Protein AF-A0A1H9CPF5-F1 (afdb_monomer_lite)

pLDDT: mean 81.76, std 15.47, range [38.19, 97.44]

Foldseek 3Di:
DFDDDDDPDPPDDDDDDDFDKDFDWDADPVGDTDWDQDPRPRDIDGHIDRDPPCPPVPD

Structure (mmCIF, N/CA/C/O backbone):
data_AF-A0A1H9CPF5-F1
#
_entry.id   AF-A0A1H9CPF5-F1
#
loop_
_atom_site.group_PDB
_atom_site.id
_atom_site.type_symbol
_atom_site.label_atom_id
_atom_site.label_alt_id
_atom_site.label_comp_id
_atom_site.label_asym_id
_atom_site.label_entity_id
_atom_site.label_seq_id
_atom_site.pdbx_PDB_ins_code
_atom_site.Cartn_x
_atom_site.Cartn_y
_atom_site.Cartn_z
_atom_site.occupancy
_atom_site.B_iso_or_equiv
_atom_site.auth_seq_id
_atom_site.auth_comp_id
_atom_site.auth_asym_id
_atom_site.auth_atom_id
_atom_site.pdbx_PDB_model_num
ATOM 1 N N . MET A 1 1 ? 21.784 -6.423 -4.589 1.00 57.50 1 MET A N 1
ATOM 2 C CA . MET A 1 1 ? 21.026 -5.416 -5.359 1.00 57.50 1 MET A CA 1
ATOM 3 C C . MET A 1 1 ? 19.585 -5.475 -4.872 1.00 57.50 1 MET A C 1
ATOM 5 O O . MET A 1 1 ? 19.011 -6.557 -4.889 1.00 57.50 1 MET A O 1
ATOM 9 N N . GLY A 1 2 ? 19.084 -4.394 -4.268 1.00 69.81 2 GLY A N 1
ATOM 10 C CA . GLY A 1 2 ? 17.762 -4.361 -3.628 1.00 69.81 2 GLY A CA 1
ATOM 11 C C . GLY A 1 2 ? 16.623 -4.228 -4.639 1.00 69.81 2 GLY A C 1
ATOM 12 O O . GLY A 1 2 ? 16.857 -3.954 -5.813 1.00 69.81 2 GLY A O 1
ATOM 13 N N . ARG A 1 3 ? 15.385 -4.432 -4.185 1.00 78.75 3 ARG A N 1
ATOM 14 C CA . ARG A 1 3 ? 14.183 -4.160 -4.982 1.00 78.75 3 ARG A CA 1
ATOM 15 C C . ARG A 1 3 ? 14.017 -2.643 -5.146 1.00 78.75 3 ARG A C 1
ATOM 17 O O . ARG A 1 3 ? 13.911 -1.948 -4.141 1.00 78.75 3 ARG A O 1
ATOM 24 N N . THR A 1 4 ? 13.943 -2.161 -6.385 1.00 85.88 4 THR A N 1
ATOM 25 C CA . THR A 1 4 ? 13.587 -0.767 -6.702 1.00 85.88 4 THR A CA 1
ATOM 26 C C . THR A 1 4 ? 12.088 -0.665 -6.943 1.00 85.88 4 THR A C 1
ATOM 28 O O . THR A 1 4 ? 11.508 -1.495 -7.645 1.00 85.88 4 THR A O 1
ATOM 31 N N . GLU A 1 5 ? 11.457 0.338 -6.344 1.00 86.00 5 GLU A N 1
ATOM 32 C CA . GLU A 1 5 ? 10.053 0.669 -6.570 1.00 86.00 5 GLU A CA 1
ATOM 33 C C . GLU A 1 5 ? 9.989 1.983 -7.339 1.00 86.00 5 GLU A C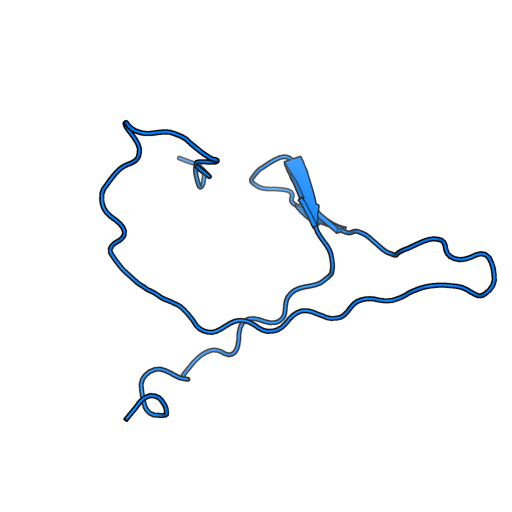 1
ATOM 35 O O . GLU A 1 5 ? 10.664 2.940 -6.973 1.00 86.00 5 GLU A O 1
ATOM 40 N N . TYR A 1 6 ? 9.191 2.007 -8.402 1.00 89.00 6 TYR A N 1
ATOM 41 C CA . TYR A 1 6 ? 8.974 3.184 -9.235 1.00 89.00 6 TYR A CA 1
ATOM 42 C C . TYR A 1 6 ? 7.579 3.734 -8.939 1.00 89.00 6 TYR A C 1
ATOM 44 O O . TYR A 1 6 ? 6.614 2.968 -8.890 1.00 89.00 6 TYR A O 1
ATOM 52 N N . TYR A 1 7 ? 7.465 5.044 -8.725 1.00 88.62 7 TYR A N 1
ATOM 53 C CA . TYR A 1 7 ? 6.197 5.717 -8.447 1.00 88.62 7 TYR A CA 1
ATOM 54 C C . TYR A 1 7 ? 6.045 6.913 -9.381 1.00 88.62 7 TYR A C 1
ATOM 56 O O . TYR A 1 7 ? 6.849 7.836 -9.313 1.00 88.62 7 TYR A O 1
ATOM 64 N N . HIS A 1 8 ? 5.035 6.871 -10.257 1.00 90.25 8 HIS A N 1
ATOM 65 C CA . HIS A 1 8 ? 4.791 7.883 -11.301 1.00 90.25 8 HIS A CA 1
ATOM 66 C C . HIS A 1 8 ? 6.023 8.231 -12.149 1.00 90.25 8 HIS A C 1
ATOM 68 O O . HIS A 1 8 ? 6.155 9.355 -12.622 1.00 90.25 8 HIS A O 1
ATOM 74 N N . ASP A 1 9 ? 6.922 7.267 -12.336 1.00 94.12 9 ASP A N 1
ATOM 75 C CA . ASP A 1 9 ? 8.139 7.445 -13.120 1.00 94.12 9 ASP A CA 1
ATOM 76 C C . ASP A 1 9 ? 7.882 6.998 -14.572 1.00 94.12 9 ASP A C 1
ATOM 78 O O . ASP A 1 9 ? 7.613 5.811 -14.796 1.00 94.12 9 ASP A O 1
ATOM 82 N N . PRO A 1 10 ? 7.914 7.917 -15.556 1.00 93.38 10 PRO A N 1
ATOM 83 C CA . PRO A 1 10 ? 7.706 7.578 -16.961 1.00 93.38 10 PRO A CA 1
ATOM 84 C C . PRO A 1 10 ? 8.849 6.742 -17.555 1.00 93.38 10 PRO A C 1
ATOM 86 O O . PRO A 1 10 ? 8.617 6.023 -18.526 1.00 93.38 10 PRO A O 1
ATOM 89 N N . ASP A 1 11 ? 10.044 6.785 -16.961 1.00 95.38 11 ASP A N 1
ATOM 90 C CA . ASP A 1 11 ? 11.223 6.033 -17.400 1.00 95.38 11 ASP A CA 1
ATOM 91 C C . ASP A 1 11 ? 11.329 4.663 -16.699 1.00 95.38 11 ASP A C 1
ATOM 93 O O . ASP A 1 11 ? 12.316 3.933 -16.855 1.00 95.38 11 ASP A O 1
ATOM 97 N N . ALA A 1 12 ? 10.300 4.275 -15.932 1.00 93.56 12 ALA A N 1
ATOM 98 C CA . ALA A 1 12 ? 10.260 2.993 -15.247 1.00 93.56 12 ALA A CA 1
ATOM 99 C C . ALA A 1 12 ? 10.362 1.811 -16.237 1.00 93.56 12 ALA A C 1
ATOM 101 O O . ALA A 1 12 ? 9.714 1.803 -17.291 1.00 93.56 12 ALA A O 1
ATOM 102 N N . PRO A 1 13 ? 11.107 0.744 -15.891 1.00 92.56 13 PRO A N 1
ATOM 103 C CA . PRO A 1 13 ? 11.160 -0.465 -16.699 1.00 92.56 13 PRO A CA 1
ATOM 104 C C . PRO A 1 13 ? 9.771 -1.068 -16.929 1.00 92.56 13 PRO 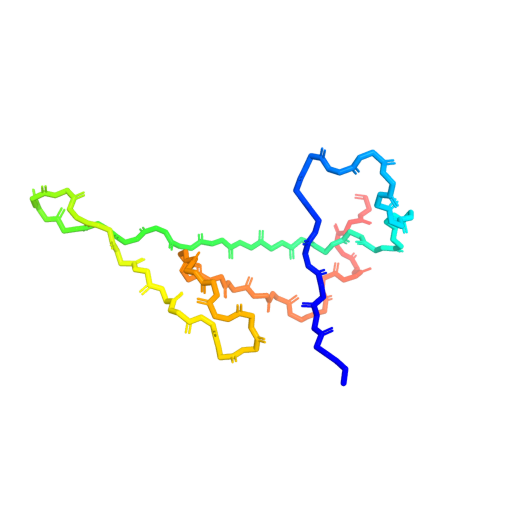A C 1
ATOM 106 O O . PRO A 1 13 ? 8.905 -1.051 -16.051 1.00 92.56 13 PRO A O 1
ATOM 109 N N . LYS A 1 14 ? 9.581 -1.701 -18.090 1.00 91.38 14 LYS A N 1
ATOM 110 C CA . LYS A 1 14 ? 8.333 -2.402 -18.416 1.00 91.38 14 LYS A CA 1
ATOM 111 C C . LYS A 1 14 ? 8.013 -3.476 -17.367 1.00 91.38 14 LYS A C 1
ATOM 113 O O . LYS A 1 14 ? 8.825 -4.367 -17.112 1.00 91.38 14 LYS A O 1
ATOM 118 N N . ALA A 1 15 ? 6.797 -3.437 -16.817 1.00 88.38 15 ALA A N 1
ATOM 119 C CA . ALA A 1 15 ? 6.310 -4.448 -15.881 1.00 88.38 15 ALA A CA 1
ATOM 120 C C . ALA A 1 15 ? 6.331 -5.854 -16.512 1.00 88.38 15 ALA A C 1
ATOM 122 O O . ALA A 1 15 ? 5.855 -6.053 -17.631 1.00 88.38 15 ALA A O 1
ATOM 123 N N . ASN A 1 16 ? 6.876 -6.834 -15.787 1.00 88.25 16 ASN A N 1
ATOM 124 C CA . ASN A 1 16 ? 7.079 -8.199 -16.288 1.00 88.25 16 ASN A CA 1
ATOM 125 C C . ASN A 1 16 ? 6.136 -9.242 -15.665 1.00 88.25 16 ASN A C 1
ATOM 127 O O . ASN A 1 16 ? 5.966 -10.319 -16.225 1.00 88.25 16 ASN A O 1
ATOM 131 N N . THR A 1 17 ? 5.548 -8.954 -14.502 1.00 83.81 17 THR A N 1
ATOM 132 C CA . THR A 1 17 ? 4.684 -9.873 -13.749 1.00 83.81 17 THR A CA 1
ATOM 133 C C . THR A 1 17 ? 3.664 -9.069 -12.951 1.00 83.81 17 THR A C 1
ATOM 135 O O . THR A 1 17 ? 4.038 -8.138 -12.241 1.00 83.81 17 THR A O 1
ATOM 138 N N . LEU A 1 18 ? 2.393 -9.470 -13.002 1.00 84.25 18 LEU A N 1
ATOM 139 C CA . LEU A 1 18 ? 1.361 -8.995 -12.082 1.00 84.25 18 LEU A CA 1
ATOM 140 C C . LEU A 1 18 ? 1.074 -10.093 -11.056 1.00 84.25 18 LEU A C 1
ATOM 142 O O . LEU A 1 18 ? 0.705 -11.208 -11.419 1.00 84.25 18 LEU A O 1
ATOM 146 N N . ILE A 1 19 ? 1.279 -9.793 -9.775 1.00 81.19 19 ILE A N 1
ATOM 147 C CA . ILE A 1 19 ? 1.071 -10.749 -8.683 1.00 81.19 19 ILE A CA 1
ATOM 148 C C . ILE A 1 19 ? -0.138 -10.282 -7.871 1.00 81.19 19 ILE A C 1
ATOM 150 O O . ILE A 1 19 ? -0.068 -9.196 -7.296 1.00 81.19 19 ILE A O 1
ATOM 154 N N . PRO A 1 20 ? -1.208 -11.091 -7.765 1.00 83.00 20 PRO A N 1
ATOM 155 C CA . PRO A 1 20 ? -2.288 -10.815 -6.831 1.00 83.00 20 PRO A CA 1
ATOM 156 C C . PRO A 1 20 ? -1.751 -10.764 -5.400 1.00 83.00 20 PRO A C 1
ATOM 158 O O . PRO A 1 20 ? -1.040 -11.670 -4.952 1.00 83.00 20 PRO A O 1
ATOM 161 N N . ALA A 1 21 ? -2.096 -9.702 -4.685 1.00 82.50 21 ALA A N 1
ATOM 162 C CA . ALA A 1 21 ? -1.753 -9.511 -3.287 1.00 82.50 21 ALA A CA 1
ATOM 163 C C . ALA A 1 21 ? -2.986 -9.019 -2.530 1.00 82.50 21 ALA A C 1
ATOM 165 O O . ALA A 1 21 ? -3.846 -8.353 -3.104 1.00 82.50 21 ALA A O 1
ATOM 166 N N . SER A 1 22 ? -3.052 -9.355 -1.245 1.00 84.75 22 SER A N 1
ATOM 167 C CA . SER A 1 22 ? -4.048 -8.814 -0.326 1.00 84.75 22 SER A CA 1
ATOM 168 C C . SER A 1 22 ? -3.334 -8.155 0.842 1.00 84.75 22 SER A C 1
ATOM 170 O O . SER A 1 22 ? -2.304 -8.647 1.311 1.00 84.75 22 SER A O 1
ATOM 172 N N . ASN A 1 23 ? -3.901 -7.065 1.341 1.00 87.00 23 ASN A N 1
ATOM 173 C CA . ASN A 1 23 ? -3.394 -6.353 2.506 1.00 87.00 23 ASN A CA 1
ATOM 174 C C . ASN A 1 23 ? -4.440 -6.356 3.620 1.00 87.00 23 ASN A C 1
ATOM 176 O O . ASN A 1 23 ? -5.633 -6.498 3.356 1.00 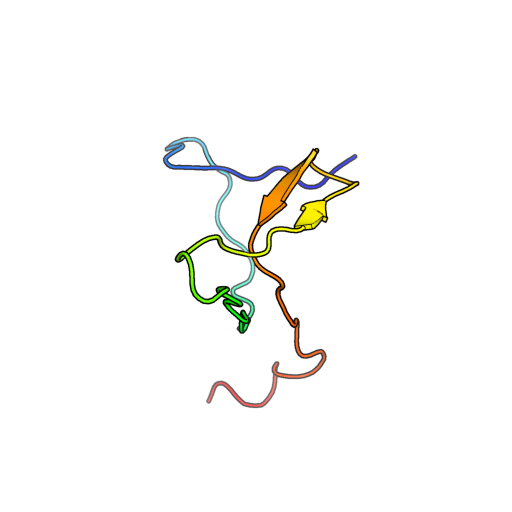87.00 23 ASN A O 1
ATOM 180 N N . LEU A 1 24 ? -3.977 -6.195 4.858 1.00 88.94 24 LEU A N 1
ATOM 181 C CA . LEU A 1 24 ? -4.829 -5.967 6.018 1.00 88.94 24 LEU A CA 1
ATOM 182 C C . LEU A 1 24 ? -4.553 -4.563 6.555 1.00 88.94 24 LEU A C 1
ATOM 184 O O . LEU A 1 24 ? -3.406 -4.224 6.855 1.00 88.94 24 LEU A O 1
ATOM 188 N N . LEU A 1 25 ? -5.609 -3.764 6.680 1.00 91.62 25 LEU A N 1
ATOM 189 C CA . LEU A 1 25 ? -5.573 -2.493 7.388 1.00 91.62 25 LEU A CA 1
ATOM 190 C C . LEU A 1 25 ? -6.052 -2.737 8.818 1.00 91.62 25 LEU A C 1
ATOM 192 O O . LEU A 1 25 ? -7.169 -3.204 9.021 1.00 91.62 25 LEU A O 1
ATOM 196 N N . VAL A 1 26 ? -5.202 -2.431 9.792 1.00 92.69 26 VAL A N 1
ATOM 197 C CA . VAL A 1 26 ? -5.560 -2.463 11.213 1.00 92.69 26 VAL A CA 1
ATOM 198 C C . VAL A 1 26 ? -5.576 -1.027 11.702 1.00 92.69 26 VAL A C 1
ATOM 200 O O . VAL A 1 26 ? -4.575 -0.327 11.534 1.00 92.69 26 VAL A O 1
ATOM 203 N N . ALA A 1 27 ? -6.703 -0.616 12.277 1.00 95.69 27 ALA A N 1
ATOM 204 C CA . ALA A 1 27 ? -6.878 0.683 12.904 1.00 95.69 27 ALA A CA 1
ATOM 205 C C . ALA A 1 27 ? -7.281 0.503 14.373 1.00 95.69 27 ALA A C 1
ATOM 207 O O . ALA A 1 27 ? -7.992 -0.453 14.697 1.00 95.69 27 ALA A O 1
ATOM 208 N N . ASP A 1 28 ? -6.815 1.390 15.248 1.00 95.38 28 ASP A N 1
ATOM 209 C CA . ASP A 1 28 ? -7.304 1.475 16.626 1.00 95.38 28 ASP A CA 1
ATOM 210 C C . ASP A 1 28 ? -8.553 2.371 16.737 1.00 95.38 28 ASP A C 1
ATOM 212 O O . ASP A 1 28 ? -9.078 2.870 15.739 1.00 95.38 28 ASP A O 1
ATOM 216 N N . ALA A 1 29 ? -9.065 2.535 17.960 1.00 97.12 29 ALA A N 1
ATOM 217 C CA . ALA A 1 29 ? -10.271 3.321 18.226 1.00 97.12 29 ALA A CA 1
ATOM 218 C C . ALA A 1 29 ? -10.082 4.831 17.993 1.00 97.12 29 ALA A C 1
ATOM 220 O O . ALA A 1 29 ? -11.062 5.525 17.725 1.00 97.12 29 ALA A O 1
ATOM 221 N N . ASP A 1 30 ? -8.841 5.318 18.054 1.00 97.44 30 ASP A N 1
ATOM 222 C CA . ASP A 1 30 ? -8.484 6.719 17.816 1.00 97.44 30 ASP A CA 1
ATOM 223 C C . ASP A 1 30 ? -8.196 6.993 16.326 1.00 97.44 30 ASP A C 1
ATOM 225 O O . ASP A 1 30 ? -7.944 8.131 15.923 1.00 97.44 30 ASP A O 1
ATOM 229 N N . GLY A 1 31 ? -8.264 5.956 15.483 1.00 95.38 31 GLY A N 1
ATOM 230 C CA . GLY A 1 31 ? -8.073 6.035 14.038 1.00 95.38 31 GLY A CA 1
ATOM 231 C C . GLY A 1 31 ? -6.614 5.938 13.587 1.00 95.38 31 GLY A C 1
ATOM 232 O O . GLY A 1 31 ? -6.337 6.151 12.402 1.00 95.38 31 GLY A O 1
ATOM 233 N N . ALA A 1 32 ? -5.673 5.606 14.475 1.00 95.62 32 ALA A N 1
ATOM 234 C CA . ALA A 1 32 ? -4.295 5.349 14.075 1.00 95.62 32 ALA A CA 1
ATOM 235 C C . ALA A 1 32 ? -4.185 3.995 13.364 1.00 95.62 32 ALA A C 1
ATOM 237 O O . ALA A 1 32 ? -4.889 3.042 13.695 1.00 95.62 32 ALA A O 1
ATOM 238 N N . ILE A 1 33 ? -3.285 3.900 12.381 1.00 94.62 33 ILE A N 1
ATOM 239 C CA . ILE A 1 33 ? -3.113 2.700 11.553 1.00 94.62 33 ILE A CA 1
ATOM 240 C C . ILE A 1 33 ? -1.776 2.008 11.817 1.00 94.62 33 ILE A C 1
ATOM 242 O O . ILE A 1 33 ? -0.732 2.652 11.943 1.00 94.62 33 ILE A O 1
ATOM 246 N N . LEU A 1 34 ? -1.791 0.675 11.844 1.00 93.56 34 LEU A N 1
ATOM 247 C CA . LEU A 1 34 ? -0.574 -0.119 11.992 1.00 93.56 34 LEU A CA 1
ATOM 248 C C . LEU A 1 34 ? 0.188 -0.202 10.664 1.00 93.56 34 LEU A C 1
ATOM 250 O O . LEU A 1 34 ? -0.328 -0.696 9.658 1.00 93.56 34 LEU A O 1
ATOM 254 N N . LEU A 1 35 ? 1.456 0.209 10.686 1.00 94.12 35 LEU A N 1
ATOM 255 C CA . LEU A 1 35 ? 2.373 0.121 9.551 1.00 94.12 35 LEU A CA 1
ATOM 256 C C . LEU A 1 35 ? 3.612 -0.709 9.903 1.00 94.12 35 LEU A C 1
ATOM 258 O O . LEU A 1 35 ? 4.130 -0.652 11.017 1.00 94.12 35 LEU A O 1
ATOM 262 N N . GLN A 1 36 ? 4.131 -1.441 8.919 1.00 92.06 36 GLN A N 1
ATOM 263 C CA . GLN A 1 36 ? 5.407 -2.147 8.998 1.00 92.06 36 GLN A CA 1
ATOM 264 C C . GLN A 1 36 ? 6.469 -1.408 8.181 1.00 92.06 36 GLN A C 1
ATOM 266 O O . GLN A 1 36 ? 6.253 -1.096 7.008 1.00 92.06 36 GLN A O 1
ATOM 271 N N . ARG A 1 37 ? 7.661 -1.216 8.763 1.00 92.00 37 ARG A N 1
ATOM 272 C CA . ARG A 1 37 ? 8.844 -0.757 8.026 1.00 92.00 37 ARG A CA 1
ATOM 273 C C . ARG A 1 37 ? 9.583 -1.935 7.407 1.00 92.00 37 ARG A C 1
ATOM 275 O O . ARG A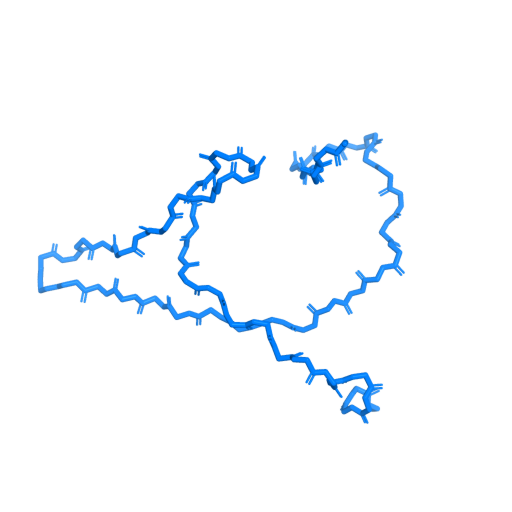 1 37 ? 10.037 -2.850 8.100 1.00 92.00 37 ARG A O 1
ATOM 282 N N . ARG A 1 38 ? 9.715 -1.921 6.087 1.00 87.69 38 ARG A N 1
ATOM 283 C CA . ARG A 1 38 ? 10.416 -2.959 5.336 1.00 87.69 38 ARG A CA 1
ATOM 284 C C . ARG A 1 38 ? 11.928 -2.788 5.457 1.00 87.69 38 ARG A C 1
ATOM 286 O O . ARG A 1 38 ? 12.441 -1.683 5.317 1.00 87.69 38 ARG A O 1
ATOM 293 N N . ARG A 1 39 ? 12.654 -3.883 5.703 1.00 87.06 39 ARG A N 1
ATOM 294 C CA . ARG A 1 39 ? 14.120 -3.843 5.890 1.00 87.06 39 ARG A CA 1
ATOM 295 C C . ARG A 1 39 ? 14.888 -3.624 4.588 1.00 87.06 39 ARG A C 1
ATOM 297 O O . ARG A 1 39 ? 15.991 -3.101 4.628 1.00 87.06 39 ARG A O 1
ATOM 304 N N . ASP A 1 40 ? 14.327 -4.058 3.464 1.00 85.44 40 ASP A N 1
ATOM 305 C CA . ASP A 1 40 ? 14.972 -4.022 2.151 1.00 85.44 40 ASP A CA 1
ATOM 306 C C . ASP A 1 40 ? 14.908 -2.637 1.500 1.00 85.44 40 ASP A C 1
ATOM 308 O O . ASP A 1 40 ? 15.885 -2.210 0.894 1.00 85.44 40 ASP A O 1
ATOM 312 N N . THR A 1 41 ? 13.776 -1.941 1.635 1.00 84.69 41 THR A N 1
ATOM 313 C CA . THR A 1 41 ? 13.560 -0.622 1.015 1.00 84.69 41 THR A CA 1
ATOM 314 C C . THR A 1 41 ? 13.472 0.526 2.019 1.00 84.69 41 THR A C 1
ATOM 316 O O . THR A 1 41 ? 13.492 1.682 1.618 1.00 84.69 41 THR A O 1
ATOM 319 N N . GLY A 1 42 ? 13.333 0.244 3.318 1.00 88.81 42 GLY A N 1
ATOM 320 C CA . GLY A 1 42 ? 13.121 1.263 4.353 1.00 88.81 42 GLY A CA 1
ATOM 321 C C . GLY A 1 42 ? 11.720 1.886 4.358 1.00 88.81 42 GLY A C 1
ATOM 322 O O . GLY A 1 42 ? 11.424 2.660 5.272 1.00 88.81 42 GLY A O 1
ATOM 323 N N . GLN A 1 43 ? 10.874 1.519 3.390 1.00 87.44 43 GLN A N 1
ATOM 324 C CA . GLN A 1 43 ? 9.529 2.053 3.198 1.00 87.44 43 GLN A CA 1
ATOM 325 C C . GLN A 1 43 ? 8.541 1.499 4.224 1.00 87.44 43 GLN A C 1
ATOM 327 O O . GLN A 1 43 ? 8.674 0.367 4.702 1.00 87.44 43 GLN A O 1
ATOM 332 N N . TRP A 1 44 ? 7.520 2.297 4.522 1.00 90.38 44 TRP A N 1
ATOM 333 C CA . TRP A 1 44 ? 6.396 1.913 5.368 1.00 90.38 44 TRP A CA 1
ATOM 334 C C . TRP A 1 44 ? 5.226 1.428 4.517 1.00 90.38 44 TRP A C 1
ATOM 336 O O . TRP A 1 44 ? 4.905 2.034 3.498 1.00 90.38 44 TRP A O 1
ATOM 346 N N . ALA A 1 45 ? 4.587 0.339 4.937 1.00 88.75 45 ALA A N 1
ATOM 347 C CA . ALA A 1 45 ? 3.389 -0.182 4.288 1.00 88.75 45 ALA A CA 1
ATOM 348 C C . ALA A 1 45 ? 2.474 -0.888 5.305 1.00 88.75 45 ALA A C 1
ATOM 350 O O . ALA A 1 45 ? 2.977 -1.432 6.294 1.00 88.75 45 ALA A O 1
ATOM 351 N N . PRO A 1 46 ? 1.151 -0.942 5.062 1.00 90.06 46 PRO A N 1
ATOM 352 C CA . PRO A 1 46 ? 0.267 -1.864 5.767 1.00 90.06 46 PRO A CA 1
ATOM 353 C C . PRO A 1 46 ? 0.711 -3.312 5.539 1.00 90.06 46 PRO A C 1
ATOM 355 O O . PRO A 1 46 ? 1.285 -3.634 4.492 1.00 90.06 46 PRO A O 1
ATOM 358 N N . GLY A 1 47 ? 0.413 -4.199 6.489 1.00 81.56 47 GLY A N 1
ATOM 359 C CA . GLY A 1 47 ? 0.736 -5.619 6.363 1.00 81.56 47 GLY A CA 1
ATOM 360 C C . GLY A 1 47 ? 0.184 -6.206 5.059 1.00 81.56 47 GLY A C 1
ATOM 361 O O . GLY A 1 47 ? -0.993 -6.034 4.737 1.00 81.56 47 GLY A O 1
ATOM 362 N N . THR A 1 48 ? 1.041 -6.887 4.295 1.00 73.38 48 THR A N 1
ATOM 363 C CA . THR A 1 48 ? 0.670 -7.542 3.034 1.00 73.38 48 THR A CA 1
ATOM 364 C C . THR A 1 48 ? 0.875 -9.046 3.150 1.00 73.38 48 THR A C 1
ATOM 366 O O . THR A 1 48 ? 1.927 -9.508 3.599 1.00 73.38 48 THR A O 1
ATOM 369 N N . LEU A 1 49 ? -0.127 -9.822 2.738 1.00 70.44 49 LEU A N 1
ATOM 370 C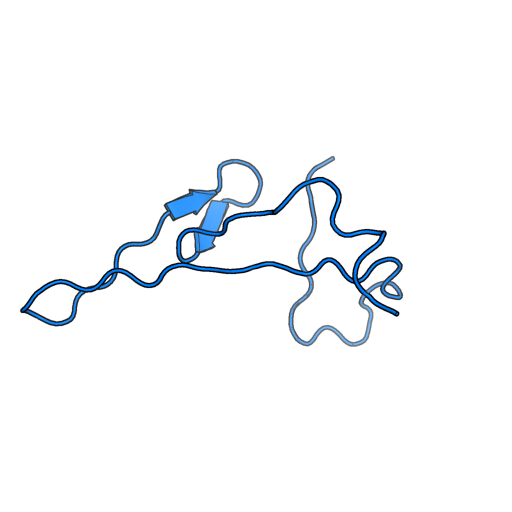 CA . LEU A 1 49 ? -0.012 -11.262 2.583 1.00 70.44 49 LEU A CA 1
ATOM 371 C C . LEU A 1 49 ? 0.162 -11.566 1.098 1.00 70.44 49 LEU A C 1
ATOM 373 O O . LEU A 1 49 ? -0.736 -11.361 0.279 1.00 70.44 49 LEU A O 1
ATOM 377 N N . ARG A 1 50 ? 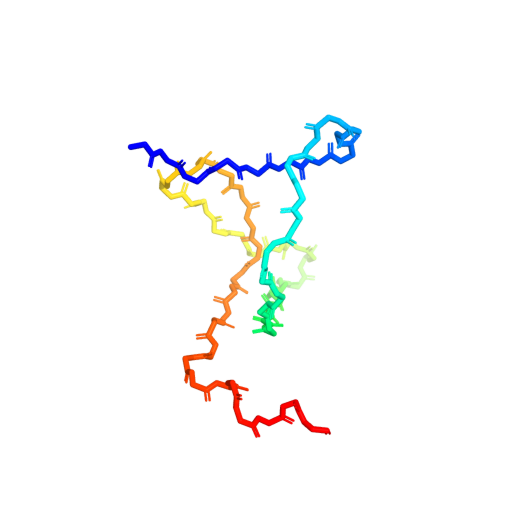1.321 -12.125 0.754 1.00 66.44 50 ARG A N 1
ATOM 378 C CA . ARG A 1 50 ? 1.529 -12.716 -0.564 1.00 66.44 50 ARG A CA 1
ATOM 379 C C . ARG A 1 50 ? 1.142 -14.188 -0.516 1.00 66.44 50 ARG A C 1
ATOM 381 O O . ARG A 1 50 ? 1.852 -14.994 0.082 1.00 66.44 50 ARG A O 1
ATOM 388 N N . VAL A 1 51 ? 0.070 -14.555 -1.208 1.00 59.72 51 VAL A N 1
ATOM 389 C CA . VAL A 1 51 ? -0.287 -15.966 -1.388 1.00 59.72 51 VAL A CA 1
ATOM 390 C C . VAL A 1 51 ? 0.666 -16.585 -2.415 1.00 59.72 51 VAL A C 1
ATOM 392 O O . VAL A 1 51 ? 0.692 -16.207 -3.589 1.00 59.72 51 VAL A O 1
ATOM 395 N N . ARG A 1 52 ? 1.497 -17.536 -1.982 1.00 60.41 52 ARG A N 1
ATOM 396 C CA . ARG A 1 52 ? 2.324 -18.346 -2.889 1.00 60.41 52 ARG A CA 1
ATOM 397 C C . ARG A 1 52 ? 1.430 -19.369 -3.601 1.00 60.41 52 ARG A C 1
ATOM 399 O O . ARG A 1 52 ? 0.714 -20.104 -2.938 1.00 60.41 52 ARG A O 1
ATOM 406 N N . GLY A 1 53 ? 1.507 -19.440 -4.935 1.00 58.19 53 GLY A N 1
ATOM 407 C CA . GLY A 1 53 ? 0.853 -20.494 -5.732 1.00 58.19 53 GLY A CA 1
ATOM 408 C C . GLY A 1 53 ? -0.420 -20.100 -6.496 1.00 58.19 53 GLY A C 1
ATOM 409 O O . GLY A 1 53 ? -1.007 -20.955 -7.151 1.00 58.19 53 GLY A O 1
ATOM 410 N N . LEU A 1 54 ? -0.831 -18.826 -6.491 1.00 51.91 54 LEU A N 1
ATOM 411 C CA . LEU A 1 54 ? -2.030 -18.360 -7.216 1.00 51.91 54 LEU A CA 1
ATOM 412 C C . LEU A 1 54 ? -1.886 -18.270 -8.748 1.00 51.91 54 LEU A C 1
ATOM 414 O O . LEU A 1 54 ? -2.828 -17.859 -9.420 1.00 51.91 54 LEU A O 1
ATOM 418 N N . SER A 1 55 ? -0.770 -18.714 -9.334 1.00 51.84 55 SER A N 1
ATOM 419 C CA . SER A 1 55 ? -0.574 -18.751 -10.795 1.00 51.84 55 SER A CA 1
ATOM 420 C C . SER A 1 55 ? -1.562 -19.663 -11.546 1.00 51.84 55 SER A C 1
ATOM 422 O O . SER A 1 55 ? -1.508 -19.732 -12.768 1.00 51.84 55 SER A O 1
ATOM 424 N N . ARG A 1 56 ? -2.472 -20.354 -10.844 1.00 50.81 56 ARG A N 1
ATOM 425 C CA . ARG A 1 56 ? -3.523 -21.204 -11.427 1.00 50.81 56 ARG A CA 1
ATOM 426 C C . ARG A 1 56 ? -4.953 -20.657 -11.332 1.00 50.81 56 ARG A C 1
ATOM 428 O O . ARG A 1 56 ? -5.828 -21.275 -11.927 1.00 50.81 56 ARG A O 1
ATOM 435 N N . ILE A 1 57 ? -5.208 -19.560 -10.608 1.00 45.84 57 ILE A N 1
ATOM 436 C CA . ILE A 1 57 ? -6.588 -19.094 -10.329 1.00 45.84 57 ILE A CA 1
ATOM 437 C C . ILE A 1 57 ? -6.993 -17.861 -11.157 1.00 45.84 57 ILE A C 1
ATOM 439 O O . ILE A 1 57 ? -8.169 -17.537 -11.232 1.00 45.84 57 ILE A O 1
ATOM 443 N N . ALA A 1 58 ? -6.064 -17.225 -11.872 1.00 38.19 58 ALA A N 1
ATOM 444 C CA . ALA A 1 58 ? -6.428 -16.269 -12.917 1.00 38.19 58 ALA A CA 1
ATOM 445 C C . ALA A 1 58 ? -6.650 -17.020 -14.244 1.00 38.19 58 ALA A C 1
ATOM 447 O O . ALA A 1 58 ? -5.722 -17.171 -15.040 1.00 38.19 58 ALA A O 1
ATOM 448 N N . ARG A 1 59 ? -7.859 -17.553 -14.442 1.00 39.09 59 ARG A N 1
ATOM 449 C CA . ARG A 1 59 ? -8.424 -17.852 -15.765 1.00 39.09 59 ARG A CA 1
ATOM 450 C C . ARG A 1 59 ? -9.665 -17.005 -15.958 1.00 39.09 59 ARG A C 1
ATOM 452 O O . ARG A 1 59 ? -10.406 -16.862 -14.962 1.00 39.09 59 ARG A O 1
#

Organism: NCBI:txid403935

Secondary structure (DSSP, 8-state):
-PPP--SS-TTPPPP------EE---B-TT--B--EE-TTT--EE--EE--TTGGGT--

Sequence (59 aa):
MGRTEYYHDPDAPKANTLIPASNLLVADADGAILLQRRRDTGQWAPGTLRVRGLSRIAR

Radius of gyration: 14.97 Å; chains: 1; bounding box: 31×29×37 Å